Protein AF-A0A6G7C090-F1 (afdb_monomer)

pLDDT: mean 73.18, std 14.28, range [36.66, 93.06]

Sequence (120 aa):
MEKETNQQNIVQREQQILANSGTGIGTALWKATKSFIKVSSMAIVAFSLSFHVVPDHGYRIFPKERLSFAYTVITSSDVNYLIDRYNEAAGMDRILIRQEYIYQRLSEVGIIVSKEEDGE

Radius of gyration: 38.32 Å; Cα contacts (8 Å, |Δi|>4): 15; chains: 1; bounding box: 70×31×103 Å

Mean predicted aligned error: 19.42 Å

Foldseek 3Di:
DVVVVVVVVVVVVVVVCVVCVPPVVVVVVVVVVVVVVVVVVVVVVVVVVVVVPPPPDPPCPDPPVAPPCVPPDDDPVNVVVLVVQLVPDDDVVVVVSCPDNVNVVCVVVVVDDDPDPPDD

Solvent-accessible surface area (backbone atoms only — not comparable to full-atom values): 7328 Å² total; per-residue (Å²): 112,72,69,57,56,52,52,52,53,52,54,53,50,51,51,52,51,54,61,52,65,72,50,50,61,60,53,50,50,51,51,49,52,53,50,51,52,52,53,52,52,51,49,52,52,53,54,55,52,64,68,66,68,59,77,84,77,81,76,67,73,73,74,58,94,52,86,72,56,89,81,53,87,82,49,72,66,58,53,49,51,52,51,51,53,48,70,72,39,60,74,66,52,37,56,54,50,58,66,34,68,68,49,44,52,36,39,76,74,62,76,47,76,81,82,71,77,79,79,132

Secondary structure (DSSP, 8-state):
-HHHHHHHHHHHHHHHHHHHHHHHHHHHHHHHHHHHHHHHHHHHHHHHHHHH---TTS------SS--GGG----HHHHHHHHHHHHH--THHHHHHHHSHHHHHHHHTTSS--------

Structure (mmCIF, N/CA/C/O backbone):
data_AF-A0A6G7C090-F1
#
_entry.id   AF-A0A6G7C090-F1
#
loop_
_atom_site.group_PDB
_atom_site.id
_atom_site.type_symbol
_atom_site.label_atom_id
_atom_site.label_alt_id
_atom_site.label_comp_id
_atom_site.label_asym_id
_atom_site.label_entity_id
_atom_site.label_seq_id
_atom_site.pdbx_PDB_ins_code
_atom_site.Cartn_x
_atom_site.Cartn_y
_atom_site.Cartn_z
_atom_site.occupancy
_atom_site.B_iso_or_equiv
_atom_site.auth_seq_id
_atom_site.auth_comp_id
_atom_site.auth_asym_id
_atom_site.auth_atom_id
_atom_site.pdbx_PDB_model_num
ATOM 1 N N . MET A 1 1 ? 46.718 12.351 -75.210 1.00 60.59 1 MET A N 1
ATOM 2 C CA . MET A 1 1 ? 45.270 12.628 -75.297 1.00 60.59 1 MET A CA 1
ATOM 3 C C . MET A 1 1 ? 44.386 11.529 -74.714 1.00 60.59 1 MET A C 1
ATOM 5 O O . MET A 1 1 ? 43.807 11.793 -73.673 1.00 60.59 1 MET A O 1
ATOM 9 N N . GLU A 1 2 ? 44.279 10.317 -75.278 1.00 60.25 2 GLU A N 1
ATOM 10 C CA . GLU A 1 2 ? 43.336 9.288 -74.757 1.00 60.25 2 GLU A CA 1
ATOM 11 C C . GLU A 1 2 ? 43.747 8.686 -73.393 1.00 60.25 2 GLU A C 1
ATOM 13 O O . GLU A 1 2 ? 42.918 8.421 -72.525 1.00 60.25 2 GLU A O 1
ATOM 18 N N . LYS A 1 3 ? 45.057 8.538 -73.150 1.00 59.81 3 LYS A N 1
ATOM 19 C CA . LYS A 1 3 ? 45.576 8.040 -71.861 1.00 59.81 3 LYS A CA 1
ATOM 20 C C . LYS A 1 3 ? 45.356 9.025 -70.706 1.00 59.81 3 LYS A C 1
ATOM 22 O O . LYS A 1 3 ? 45.077 8.603 -69.590 1.00 59.81 3 LYS A O 1
ATOM 27 N N . GLU A 1 4 ? 45.426 10.324 -70.982 1.00 63.38 4 GLU A N 1
ATOM 28 C CA . GLU A 1 4 ? 45.264 11.384 -69.976 1.00 63.38 4 GLU A CA 1
ATOM 29 C C . GLU A 1 4 ? 43.797 11.558 -69.572 1.00 63.38 4 GLU A C 1
ATOM 31 O O . GLU A 1 4 ? 43.499 11.739 -68.394 1.00 63.38 4 GLU A O 1
ATOM 36 N N . THR A 1 5 ? 42.867 11.411 -70.520 1.00 68.19 5 THR A N 1
ATOM 37 C CA . THR A 1 5 ? 41.419 11.438 -70.245 1.00 68.19 5 THR A CA 1
ATOM 38 C C . THR A 1 5 ? 40.973 10.232 -69.423 1.00 68.19 5 THR A C 1
ATOM 40 O O . THR A 1 5 ? 40.124 10.358 -68.542 1.00 68.19 5 THR A O 1
ATOM 43 N N . ASN A 1 6 ? 41.562 9.057 -69.657 1.00 71.00 6 ASN A N 1
ATOM 44 C CA . ASN A 1 6 ? 41.250 7.867 -68.867 1.00 71.00 6 ASN A CA 1
ATOM 45 C C . ASN A 1 6 ? 41.802 7.981 -67.434 1.00 71.00 6 ASN A C 1
ATOM 47 O O . ASN A 1 6 ? 41.109 7.688 -66.462 1.00 71.00 6 ASN A O 1
ATOM 51 N N . GLN A 1 7 ? 43.014 8.519 -67.287 1.00 72.50 7 GLN A N 1
ATOM 52 C CA . GLN A 1 7 ? 43.623 8.751 -65.979 1.00 72.50 7 GLN A CA 1
ATOM 53 C C . GLN A 1 7 ? 42.857 9.804 -65.159 1.00 72.50 7 GLN A C 1
ATOM 55 O O . GLN A 1 7 ? 42.637 9.611 -63.965 1.00 72.50 7 GLN A O 1
ATOM 60 N N . GLN A 1 8 ? 42.362 10.869 -65.795 1.00 74.06 8 GLN A N 1
ATOM 61 C CA . GLN A 1 8 ? 41.503 11.865 -65.142 1.00 74.06 8 GLN A CA 1
ATOM 62 C C . GLN A 1 8 ? 40.168 11.273 -64.667 1.00 74.06 8 GLN A C 1
ATOM 64 O O . GLN A 1 8 ? 39.733 11.567 -63.555 1.00 74.06 8 GLN A O 1
ATOM 69 N N . ASN A 1 9 ? 39.547 10.395 -65.460 1.00 76.50 9 ASN A N 1
ATOM 70 C CA . ASN A 1 9 ? 38.306 9.718 -65.072 1.00 76.50 9 ASN A CA 1
ATOM 71 C C . ASN A 1 9 ? 38.493 8.782 -63.868 1.00 76.50 9 ASN A C 1
ATOM 73 O O . ASN A 1 9 ? 37.607 8.688 -63.017 1.00 76.50 9 ASN A O 1
ATOM 77 N N . ILE A 1 10 ? 39.638 8.102 -63.772 1.00 78.50 10 ILE A N 1
ATOM 78 C CA . ILE A 1 10 ? 39.952 7.221 -62.638 1.00 78.50 10 ILE A CA 1
ATOM 79 C C . ILE A 1 10 ? 40.129 8.047 -61.360 1.00 78.50 10 ILE A C 1
ATOM 81 O O . ILE A 1 10 ? 39.490 7.754 -60.351 1.00 78.50 10 ILE A O 1
ATOM 85 N N . VAL A 1 11 ? 40.892 9.142 -61.426 1.00 80.06 11 VAL A N 1
ATOM 86 C CA . VAL A 1 11 ? 41.113 10.038 -60.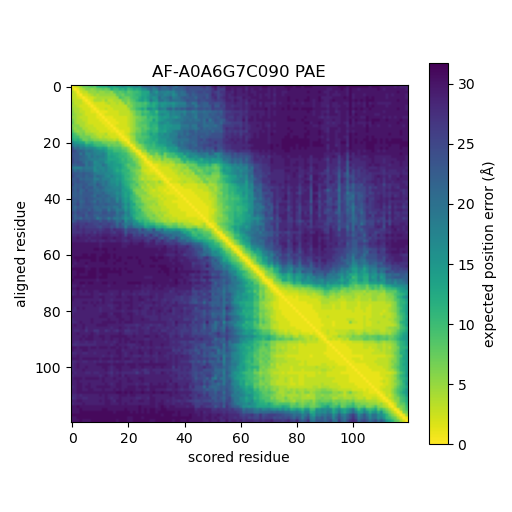278 1.00 80.06 11 VAL A CA 1
ATOM 87 C C . VAL A 1 11 ? 39.803 10.680 -59.804 1.00 80.06 11 VAL A C 1
ATOM 89 O O . VAL A 1 11 ? 39.552 10.760 -58.603 1.00 80.06 11 VAL A O 1
ATOM 92 N N . GLN A 1 12 ? 38.922 11.083 -60.724 1.00 77.44 12 GLN A N 1
ATOM 93 C CA . GLN A 1 12 ? 37.606 11.625 -60.367 1.0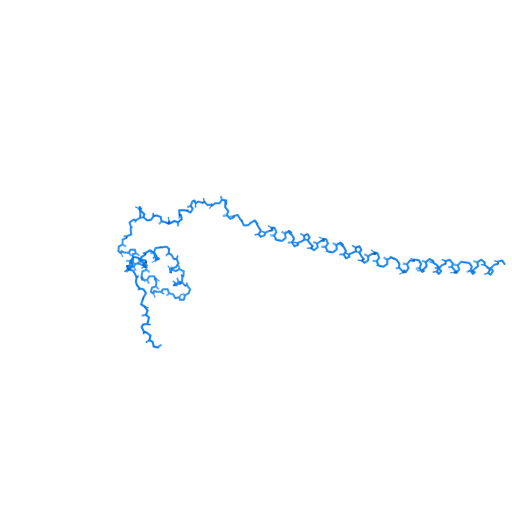0 77.44 12 GLN A CA 1
ATOM 94 C C . GLN A 1 12 ? 36.709 10.590 -59.674 1.00 77.44 12 GLN A C 1
ATOM 96 O O . GLN A 1 12 ? 36.012 10.925 -58.714 1.00 77.44 12 GLN A O 1
ATOM 101 N N . ARG A 1 13 ? 36.743 9.325 -60.115 1.00 74.94 13 ARG A N 1
ATOM 102 C CA . ARG A 1 13 ? 35.999 8.236 -59.465 1.00 74.94 13 ARG A CA 1
ATOM 103 C C . ARG A 1 13 ? 36.526 7.940 -58.066 1.00 74.94 13 ARG A C 1
ATOM 105 O O . ARG A 1 13 ? 35.727 7.788 -57.148 1.00 74.94 13 ARG A O 1
ATOM 112 N N . GLU A 1 14 ? 37.841 7.909 -57.878 1.00 72.56 14 GLU A N 1
ATOM 113 C CA . GLU A 1 14 ? 38.445 7.712 -56.555 1.00 72.56 14 GLU A CA 1
ATOM 114 C C . GLU A 1 14 ? 38.100 8.856 -55.598 1.00 72.56 14 GLU A C 1
ATOM 116 O O . GLU A 1 14 ? 37.717 8.608 -54.456 1.00 72.56 14 GLU A O 1
ATOM 121 N N . GLN A 1 15 ? 38.122 10.104 -56.073 1.00 70.06 15 GLN A N 1
ATOM 122 C CA . GLN A 1 15 ? 37.704 11.259 -55.277 1.00 70.06 15 GLN A CA 1
ATOM 123 C C . GLN A 1 15 ? 36.217 11.209 -54.902 1.00 70.06 15 GLN A C 1
ATOM 125 O O . GLN A 1 15 ? 35.870 11.532 -53.768 1.00 70.06 15 GLN A O 1
ATOM 130 N N . GLN A 1 16 ? 35.337 10.753 -55.799 1.00 66.38 16 GLN A N 1
ATOM 131 C CA . GLN A 1 16 ? 33.919 10.548 -55.479 1.00 66.38 16 GLN A CA 1
ATOM 132 C C . GLN A 1 16 ? 33.704 9.419 -54.462 1.00 66.38 16 GLN A C 1
ATOM 134 O O . GLN A 1 16 ? 32.880 9.556 -53.556 1.00 66.38 16 GLN A O 1
ATOM 139 N N . ILE A 1 17 ? 34.453 8.319 -54.568 1.00 65.56 17 ILE A N 1
ATOM 140 C CA . ILE A 1 17 ? 34.384 7.205 -53.612 1.00 65.56 17 ILE A CA 1
ATOM 141 C C . ILE A 1 17 ? 34.903 7.647 -52.237 1.00 65.56 17 ILE A C 1
ATOM 143 O O . ILE A 1 17 ? 34.276 7.349 -51.220 1.00 65.56 17 ILE A O 1
ATOM 147 N N . LEU A 1 18 ? 35.993 8.414 -52.181 1.00 62.28 18 LEU A N 1
ATOM 148 C CA . LEU A 1 18 ? 36.546 8.970 -50.942 1.00 62.28 18 LEU A CA 1
ATOM 149 C C . LEU A 1 18 ? 35.616 10.017 -50.307 1.00 62.28 18 LEU A C 1
ATOM 151 O O . LEU A 1 18 ? 35.404 9.998 -49.095 1.00 62.28 18 LEU A O 1
ATOM 155 N N . ALA A 1 19 ? 34.989 10.878 -51.114 1.00 62.12 19 ALA A N 1
ATOM 156 C CA . ALA A 1 19 ? 34.021 11.865 -50.635 1.00 62.12 19 ALA A CA 1
ATOM 157 C C . ALA A 1 19 ? 32.764 11.209 -50.033 1.00 62.12 19 ALA A C 1
ATOM 159 O O . ALA A 1 19 ? 32.260 11.664 -49.002 1.00 62.12 19 ALA A O 1
ATOM 160 N N . ASN A 1 20 ? 32.294 10.110 -50.633 1.00 59.47 20 ASN A N 1
ATOM 161 C CA . ASN A 1 20 ? 31.076 9.415 -50.209 1.00 59.47 20 ASN A CA 1
ATOM 162 C C . ASN A 1 20 ? 31.301 8.382 -49.089 1.00 59.47 20 ASN A C 1
ATOM 164 O O . ASN A 1 20 ? 30.377 8.108 -48.322 1.00 59.47 20 ASN A O 1
ATOM 168 N N . SER A 1 21 ? 32.509 7.824 -48.954 1.00 59.28 21 SER A N 1
ATOM 169 C CA . SER A 1 21 ? 32.820 6.793 -47.948 1.00 59.28 21 SER A CA 1
ATOM 170 C C . SER A 1 21 ? 33.057 7.349 -46.538 1.00 59.28 21 SER A C 1
ATOM 172 O O . SER A 1 21 ? 32.720 6.679 -45.563 1.00 59.28 21 SER A O 1
ATOM 174 N N . GLY A 1 22 ? 33.568 8.579 -46.402 1.00 56.84 22 GLY A N 1
ATOM 175 C CA . GLY A 1 22 ? 33.916 9.160 -45.096 1.00 56.84 22 GLY A CA 1
ATOM 176 C C . GLY A 1 22 ? 32.787 9.901 -44.365 1.00 56.84 22 GLY A C 1
ATOM 177 O O . GLY A 1 22 ? 32.813 10.016 -43.142 1.00 56.84 22 GLY A O 1
ATOM 178 N N . THR A 1 23 ? 31.782 10.412 -45.083 1.00 57.09 23 THR A N 1
ATOM 179 C CA . THR A 1 23 ? 30.811 11.383 -44.528 1.00 57.09 23 THR A CA 1
ATOM 180 C C . THR A 1 23 ? 29.364 10.879 -44.484 1.00 57.09 23 THR A C 1
ATOM 182 O O . THR A 1 23 ? 28.589 11.300 -43.619 1.00 57.09 23 THR A O 1
ATOM 185 N N . GLY A 1 24 ? 28.982 9.941 -45.357 1.00 56.47 24 GLY A N 1
ATOM 186 C CA . GLY A 1 24 ? 27.605 9.438 -45.444 1.00 56.47 24 GLY A CA 1
ATOM 187 C C . GLY A 1 24 ? 27.213 8.513 -44.291 1.00 56.47 24 GLY A C 1
ATOM 188 O O . GLY A 1 24 ? 26.144 8.669 -43.702 1.00 56.47 24 GLY A O 1
ATOM 189 N N . ILE A 1 25 ? 28.103 7.587 -43.915 1.00 57.97 25 ILE A N 1
ATOM 190 C CA . ILE A 1 25 ? 27.814 6.573 -42.889 1.00 57.97 25 ILE A CA 1
ATOM 191 C C . ILE A 1 25 ? 27.706 7.226 -41.507 1.00 57.97 25 ILE A C 1
ATOM 193 O O . ILE A 1 25 ? 26.725 7.002 -40.807 1.00 57.97 25 ILE A O 1
ATOM 197 N N . GLY A 1 26 ? 28.648 8.102 -41.138 1.00 60.72 26 GLY A N 1
ATOM 198 C CA . GLY A 1 26 ? 28.647 8.772 -39.832 1.00 60.72 26 GLY A CA 1
ATOM 199 C C . GLY A 1 26 ? 27.464 9.725 -39.634 1.00 60.72 26 GLY A C 1
ATOM 200 O O . GLY A 1 26 ? 26.860 9.752 -38.563 1.00 60.72 26 GLY A O 1
ATOM 201 N N . THR A 1 27 ? 27.073 10.471 -40.673 1.00 65.12 27 THR A N 1
ATOM 202 C CA . THR A 1 27 ? 25.938 11.404 -40.580 1.00 65.12 27 THR A CA 1
ATOM 203 C C . THR A 1 27 ? 24.588 10.686 -40.580 1.00 65.12 27 THR A C 1
ATOM 205 O O . THR A 1 27 ? 23.676 11.124 -39.876 1.00 65.12 27 THR A O 1
ATOM 208 N N . ALA A 1 28 ? 24.456 9.572 -41.307 1.00 67.94 28 ALA A N 1
ATOM 209 C CA . ALA A 1 28 ? 23.266 8.726 -41.272 1.00 67.94 28 ALA A CA 1
ATOM 210 C C . ALA A 1 28 ? 23.117 8.010 -39.922 1.00 67.94 28 ALA A C 1
ATOM 212 O O . ALA A 1 28 ? 22.037 8.061 -39.332 1.00 67.94 28 ALA A O 1
ATOM 213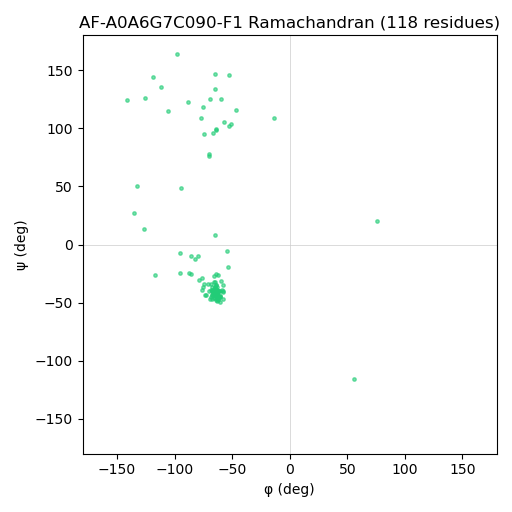 N N . LEU A 1 29 ? 24.202 7.435 -39.387 1.00 70.94 29 LEU A N 1
ATOM 214 C CA . LEU A 1 29 ? 24.201 6.815 -38.059 1.00 70.94 29 LEU A CA 1
ATOM 215 C C . LEU A 1 29 ? 23.851 7.839 -36.979 1.00 70.94 29 LEU A C 1
ATOM 217 O O . LEU A 1 29 ? 22.985 7.592 -36.150 1.00 70.94 29 LEU A O 1
ATOM 221 N N . TRP A 1 30 ? 24.450 9.031 -37.028 1.00 70.31 30 TRP A N 1
ATOM 222 C CA . TRP A 1 30 ? 24.168 10.100 -36.071 1.00 70.31 30 TRP A CA 1
ATOM 223 C C . TRP A 1 30 ? 22.711 10.576 -36.118 1.00 70.31 30 TRP A C 1
ATOM 225 O O . TRP A 1 30 ? 22.094 10.812 -35.075 1.00 70.31 30 TRP A O 1
ATOM 235 N N . LYS A 1 31 ? 22.126 10.685 -37.318 1.00 76.25 31 LYS A N 1
ATOM 236 C CA . LYS A 1 31 ? 20.699 10.996 -37.492 1.00 76.25 31 LYS A CA 1
ATOM 237 C C . LYS A 1 31 ? 19.807 9.876 -36.950 1.00 76.25 31 LYS A C 1
ATOM 239 O O . LYS A 1 31 ? 18.833 10.176 -36.261 1.00 76.25 31 LYS A O 1
ATOM 244 N N . ALA A 1 32 ? 20.151 8.615 -37.210 1.00 73.62 32 ALA A N 1
ATOM 245 C CA . ALA A 1 32 ? 19.417 7.459 -36.703 1.00 73.62 32 ALA A CA 1
ATOM 246 C C . ALA A 1 32 ? 19.460 7.391 -35.169 1.00 73.62 32 ALA A C 1
ATOM 248 O O . ALA A 1 32 ? 18.410 7.283 -34.539 1.00 73.62 32 ALA A O 1
ATOM 249 N N . THR A 1 33 ? 20.634 7.573 -34.558 1.00 75.31 33 THR A N 1
ATOM 250 C CA . THR A 1 33 ? 20.806 7.593 -33.098 1.00 75.31 33 THR A CA 1
ATOM 251 C C . THR A 1 33 ? 20.024 8.736 -32.454 1.00 75.31 33 THR A C 1
ATOM 253 O O . THR A 1 33 ? 19.313 8.519 -31.475 1.00 75.31 33 THR A O 1
ATOM 256 N N . LYS A 1 34 ? 20.067 9.948 -33.026 1.00 79.38 34 LYS A N 1
ATOM 257 C CA . LYS A 1 34 ? 19.247 11.075 -32.548 1.00 79.38 34 LYS A CA 1
ATOM 258 C C . LYS A 1 34 ? 17.749 10.788 -32.636 1.00 79.38 34 LYS A C 1
ATOM 260 O O . LYS A 1 34 ? 17.007 11.148 -31.723 1.00 79.38 34 LYS A O 1
ATOM 265 N N . SER A 1 35 ? 17.305 10.143 -33.714 1.00 80.88 35 SER A N 1
ATOM 266 C CA . SER A 1 35 ? 15.902 9.765 -33.890 1.00 80.88 35 SER A CA 1
ATOM 267 C C . SER A 1 35 ? 15.483 8.693 -32.878 1.00 80.88 35 SER A C 1
ATOM 269 O O . SER A 1 35 ? 14.459 8.840 -32.217 1.00 80.88 35 SER A O 1
ATOM 271 N N . PHE A 1 36 ? 16.324 7.680 -32.657 1.00 86.38 36 PHE A N 1
ATOM 272 C CA . PHE A 1 36 ? 16.093 6.630 -31.667 1.00 86.38 36 PHE A CA 1
ATOM 273 C C . PHE A 1 36 ? 16.007 7.180 -30.238 1.00 86.38 36 PHE A C 1
ATOM 275 O O . PHE A 1 36 ? 15.080 6.838 -29.505 1.00 86.38 36 PHE A O 1
ATOM 282 N N . ILE A 1 37 ? 16.918 8.082 -29.856 1.00 89.00 37 ILE A N 1
ATOM 283 C CA . ILE A 1 37 ? 16.886 8.757 -28.550 1.00 89.00 37 ILE A CA 1
ATOM 284 C C . ILE A 1 37 ?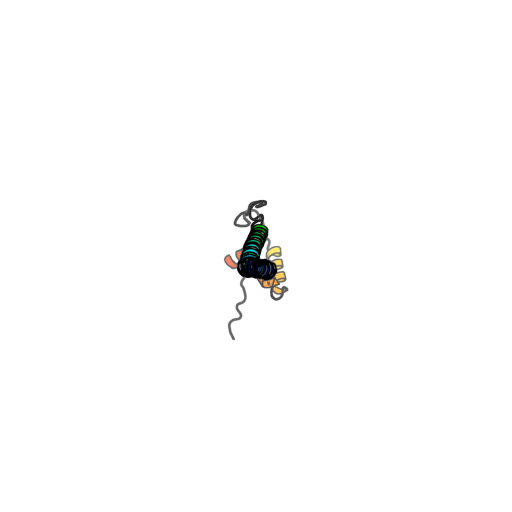 15.592 9.562 -28.395 1.00 89.00 37 ILE A C 1
ATOM 286 O O . ILE A 1 37 ? 14.944 9.484 -27.354 1.00 89.00 37 ILE A O 1
ATOM 290 N N . LYS A 1 38 ? 15.177 10.299 -29.434 1.00 91.31 38 LYS A N 1
ATOM 291 C CA . LYS A 1 38 ? 13.941 11.090 -29.404 1.00 91.31 38 LYS A CA 1
ATOM 292 C C . LYS A 1 38 ? 12.703 10.208 -29.227 1.00 91.31 38 LYS A C 1
ATOM 294 O O . LYS A 1 38 ? 11.858 10.513 -28.391 1.00 91.31 38 LYS A O 1
ATOM 299 N N . VAL A 1 39 ? 12.601 9.122 -29.992 1.00 91.94 39 VAL A N 1
ATOM 300 C CA . VAL A 1 39 ? 11.477 8.176 -29.903 1.00 91.94 39 VAL A CA 1
ATOM 301 C C . VAL A 1 39 ? 11.458 7.488 -28.539 1.00 91.94 39 VAL A C 1
ATOM 303 O O . VAL A 1 39 ? 10.410 7.436 -27.902 1.00 91.94 39 VAL A O 1
ATOM 306 N N . SER A 1 40 ? 12.617 7.041 -28.052 1.00 89.81 40 SER A N 1
ATOM 307 C CA . SER A 1 40 ? 12.738 6.379 -26.748 1.00 8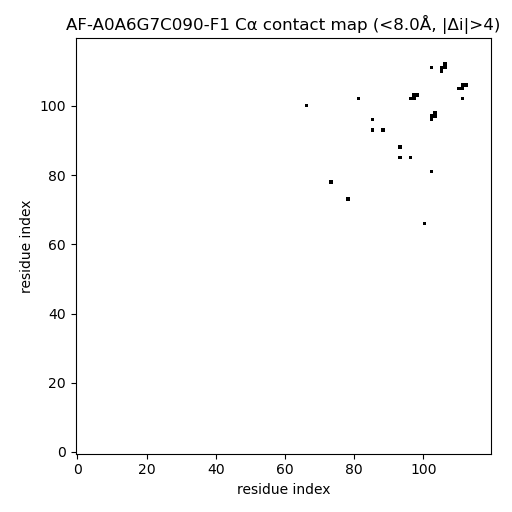9.81 40 SER A CA 1
ATOM 308 C C . SER A 1 40 ? 12.373 7.319 -25.598 1.00 89.81 40 SER A C 1
ATOM 310 O O . SER A 1 40 ? 11.614 6.945 -24.710 1.00 89.81 40 SER A O 1
ATOM 312 N N . SER A 1 41 ? 12.844 8.569 -25.639 1.00 91.25 41 SER A N 1
ATOM 313 C CA . SER A 1 41 ? 12.478 9.598 -24.661 1.00 91.25 41 SER A CA 1
ATOM 314 C C . SER A 1 41 ? 10.971 9.869 -24.664 1.00 91.25 41 SER A C 1
ATOM 316 O O . SER A 1 41 ? 10.355 9.909 -23.601 1.00 91.25 41 SER A O 1
ATOM 318 N N . MET A 1 42 ? 10.354 9.976 -25.844 1.00 91.75 42 MET A N 1
ATOM 319 C CA . MET A 1 42 ? 8.912 10.195 -25.961 1.00 91.75 42 MET A CA 1
ATOM 320 C C . MET A 1 42 ? 8.098 9.006 -25.431 1.00 91.75 42 MET A C 1
ATOM 322 O O . MET A 1 42 ? 7.087 9.212 -24.762 1.00 91.75 42 MET A O 1
ATOM 326 N N . ALA A 1 43 ? 8.560 7.774 -25.665 1.00 89.81 43 ALA A N 1
ATOM 327 C CA . ALA A 1 43 ? 7.934 6.566 -25.135 1.00 89.81 43 ALA A CA 1
ATOM 328 C C . ALA A 1 43 ? 7.990 6.509 -23.597 1.00 89.81 43 ALA A C 1
ATOM 330 O O . ALA A 1 43 ? 6.979 6.215 -22.964 1.00 89.81 43 ALA A O 1
ATOM 331 N N . ILE A 1 44 ? 9.131 6.859 -22.990 1.00 88.50 44 ILE A N 1
ATOM 332 C CA . ILE A 1 44 ? 9.286 6.916 -21.526 1.00 88.50 44 ILE A CA 1
ATOM 333 C C . ILE A 1 44 ? 8.363 7.976 -20.917 1.00 88.50 44 ILE A C 1
ATOM 335 O O . ILE A 1 44 ? 7.723 7.717 -19.898 1.00 88.50 44 ILE A O 1
ATOM 339 N N . VAL A 1 45 ? 8.260 9.155 -21.539 1.00 87.50 45 VAL A N 1
ATOM 340 C CA . VAL A 1 45 ? 7.375 10.234 -21.073 1.00 87.50 45 VAL A CA 1
ATOM 341 C C . VAL A 1 45 ? 5.907 9.817 -21.176 1.00 87.50 45 VAL A C 1
ATOM 343 O O . VAL A 1 45 ? 5.174 9.969 -20.203 1.00 87.50 45 VAL A O 1
ATOM 346 N N . ALA A 1 46 ? 5.482 9.228 -22.297 1.00 84.81 46 ALA A N 1
ATOM 347 C CA . ALA A 1 46 ? 4.112 8.743 -22.480 1.00 84.81 46 ALA A CA 1
ATOM 348 C C . ALA A 1 46 ? 3.748 7.616 -21.496 1.00 84.81 46 ALA A C 1
ATOM 350 O O . ALA A 1 46 ? 2.662 7.625 -20.914 1.00 84.81 46 ALA A O 1
ATOM 351 N N . PHE A 1 47 ? 4.670 6.679 -21.260 1.00 83.94 47 PHE A N 1
ATOM 352 C CA . PHE A 1 47 ? 4.499 5.622 -20.266 1.00 83.94 47 PHE A CA 1
ATOM 353 C C . PHE A 1 47 ? 4.397 6.212 -18.857 1.00 83.94 47 PHE A C 1
ATOM 355 O O . PHE A 1 47 ? 3.436 5.937 -18.152 1.00 83.94 47 PHE A O 1
ATOM 362 N N . SER A 1 48 ? 5.311 7.108 -18.477 1.00 80.12 48 SER A N 1
ATOM 363 C CA . SER A 1 48 ? 5.300 7.762 -17.159 1.00 80.12 48 SER A CA 1
ATOM 364 C C . SER A 1 48 ? 4.028 8.585 -16.931 1.00 80.12 48 SER A C 1
ATOM 366 O O . SER A 1 48 ? 3.449 8.530 -15.848 1.00 80.12 48 SER A O 1
ATOM 368 N N . LEU A 1 49 ? 3.548 9.299 -17.955 1.00 77.06 49 LEU A N 1
ATOM 369 C CA . LEU A 1 49 ? 2.273 10.022 -17.924 1.00 77.06 49 LEU A CA 1
ATOM 370 C C . LEU A 1 49 ? 1.077 9.078 -17.762 1.00 77.06 49 LEU A C 1
ATOM 372 O O . LEU A 1 49 ? 0.140 9.427 -17.052 1.00 77.06 49 LEU A O 1
ATOM 376 N N . SER A 1 50 ? 1.127 7.873 -18.339 1.00 73.94 50 SER A N 1
ATOM 377 C CA . SER A 1 50 ? 0.056 6.872 -18.206 1.00 73.94 50 SER A CA 1
ATOM 378 C C . SER A 1 50 ? -0.152 6.412 -16.755 1.00 73.94 50 SER A C 1
ATOM 380 O O . SER A 1 50 ? -1.268 6.054 -16.395 1.00 73.94 50 SER A O 1
ATOM 382 N N . PHE A 1 51 ? 0.879 6.489 -15.902 1.00 67.31 51 PHE A N 1
ATOM 383 C CA . PHE A 1 51 ? 0.772 6.206 -14.460 1.00 67.31 51 PHE A CA 1
ATOM 384 C C . PHE A 1 51 ? 0.556 7.4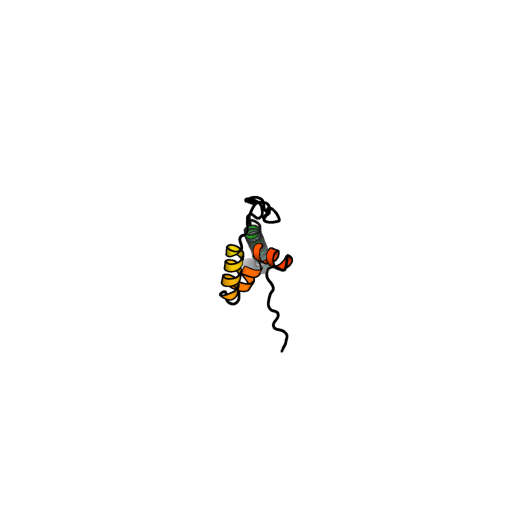54 -13.590 1.00 67.31 51 PHE A C 1
ATOM 386 O O . PHE A 1 51 ? 0.289 7.313 -12.402 1.00 67.31 51 PHE A O 1
ATOM 393 N N . HIS A 1 52 ? 0.631 8.670 -14.148 1.00 62.88 52 HIS A N 1
ATOM 394 C CA . HIS A 1 52 ? 0.277 9.906 -13.428 1.00 62.88 52 HIS A CA 1
ATOM 395 C C . HIS A 1 52 ? -1.221 10.228 -13.496 1.00 62.88 52 HIS A C 1
ATOM 397 O O . HIS A 1 52 ? -1.691 11.097 -12.766 1.00 62.88 52 HIS A O 1
ATOM 403 N N . VAL A 1 53 ? -1.989 9.518 -14.328 1.00 58.94 53 VAL A N 1
ATOM 404 C CA . VAL A 1 53 ? -3.458 9.584 -14.335 1.00 58.94 53 VAL A CA 1
ATOM 405 C C . VAL A 1 53 ? -4.035 8.466 -13.467 1.00 58.94 53 VAL A C 1
ATOM 407 O O . VAL A 1 53 ? -4.934 7.736 -13.872 1.00 58.94 53 VAL A O 1
ATOM 410 N N . VAL A 1 54 ? -3.524 8.314 -12.245 1.00 56.03 54 VAL A N 1
ATOM 411 C CA . VAL A 1 54 ? -4.371 7.754 -11.192 1.00 56.03 54 VAL A CA 1
ATOM 412 C C . VAL A 1 54 ? -5.312 8.896 -10.812 1.00 56.03 54 VAL A C 1
ATOM 414 O O . VAL A 1 54 ? -4.822 9.959 -10.424 1.00 56.03 54 VAL A O 1
ATOM 417 N N . PRO A 1 55 ? -6.640 8.762 -10.971 1.00 55.38 55 PRO A N 1
ATOM 418 C CA . PRO A 1 55 ? -7.582 9.771 -10.515 1.00 55.38 55 PRO A CA 1
ATOM 419 C C . PRO A 1 55 ? -7.586 9.752 -8.987 1.00 55.38 55 PRO A C 1
ATOM 421 O O . PRO A 1 55 ? -8.492 9.211 -8.364 1.00 55.38 55 PRO A O 1
ATOM 424 N N . ASP A 1 56 ? -6.555 10.322 -8.373 1.00 55.22 56 ASP A N 1
ATOM 425 C CA . ASP A 1 56 ? -6.390 10.284 -6.926 1.00 55.22 56 ASP A CA 1
ATOM 426 C C . ASP A 1 56 ? -7.520 11.089 -6.251 1.00 55.22 56 ASP A C 1
ATOM 428 O O . ASP A 1 56 ? -7.942 10.793 -5.135 1.00 55.22 56 ASP A O 1
ATOM 432 N N . HIS A 1 57 ? -8.102 12.097 -6.916 1.00 51.62 57 HIS A N 1
ATOM 433 C CA . HIS A 1 57 ? -8.980 13.068 -6.241 1.00 51.62 57 HIS A CA 1
ATOM 434 C C . HIS A 1 57 ? -10.295 13.408 -6.977 1.00 51.62 57 HIS A C 1
ATOM 436 O O . HIS A 1 57 ? -10.842 14.487 -6.774 1.00 51.62 57 HIS A O 1
ATOM 442 N N . GLY A 1 58 ? -10.838 12.510 -7.810 1.00 48.34 58 GLY A N 1
ATOM 443 C CA . GLY A 1 58 ? -12.113 12.743 -8.526 1.00 48.34 58 GLY A CA 1
ATOM 444 C C . GLY A 1 58 ? -13.370 12.179 -7.850 1.00 48.34 58 GLY A C 1
ATOM 445 O O . GLY A 1 58 ? -14.465 12.691 -8.053 1.00 48.34 58 GLY A O 1
ATOM 446 N N . TYR A 1 59 ? -13.212 11.156 -7.008 1.00 46.38 59 TYR A N 1
ATOM 447 C CA . TYR A 1 59 ? -14.299 10.551 -6.233 1.00 46.38 59 TYR A CA 1
ATOM 448 C C . TYR A 1 59 ? -13.878 10.384 -4.775 1.00 46.38 59 TYR A C 1
ATOM 450 O O . TYR A 1 59 ? -14.039 9.327 -4.171 1.00 46.38 59 TYR A O 1
ATOM 458 N N . ARG A 1 60 ? -13.362 11.459 -4.169 1.00 48.50 60 ARG A N 1
ATOM 459 C CA . ARG A 1 60 ? -13.461 11.602 -2.716 1.00 48.50 60 ARG A CA 1
ATOM 460 C C . ARG A 1 60 ? -14.927 11.876 -2.392 1.00 48.50 60 ARG A C 1
ATOM 462 O O . ARG A 1 60 ? -15.325 13.006 -2.132 1.00 48.50 60 ARG A O 1
ATOM 469 N N . ILE A 1 61 ? -15.737 10.818 -2.406 1.00 55.62 61 ILE A N 1
ATOM 470 C CA . ILE A 1 61 ? -16.848 10.710 -1.464 1.00 55.62 61 ILE A CA 1
ATOM 471 C C . ILE A 1 61 ? -16.178 10.961 -0.116 1.00 55.62 61 ILE A C 1
ATOM 473 O O . ILE A 1 61 ? -15.367 10.142 0.299 1.00 55.62 61 ILE A O 1
ATOM 477 N N . PHE A 1 62 ? -16.367 12.167 0.427 1.00 49.03 62 PHE A N 1
ATOM 478 C CA . PHE A 1 62 ? -15.738 12.697 1.638 1.00 49.03 62 PHE A CA 1
ATOM 479 C C . PHE A 1 62 ? -15.037 11.620 2.481 1.00 49.03 62 PHE A C 1
ATOM 481 O O . PHE A 1 62 ? -15.740 10.842 3.138 1.00 49.03 62 PHE A O 1
ATOM 488 N N . PRO A 1 63 ? -13.692 11.571 2.543 1.00 46.94 63 PRO A N 1
ATOM 489 C CA . PRO A 1 63 ? -13.068 10.879 3.644 1.00 46.94 63 PRO A CA 1
ATOM 490 C C . PRO A 1 63 ? -13.429 11.729 4.857 1.00 46.94 63 PRO A C 1
ATOM 492 O O . PRO A 1 63 ? -12.805 12.751 5.133 1.00 46.94 63 PRO A O 1
ATOM 495 N N . LYS A 1 64 ? -14.489 11.355 5.579 1.00 50.38 64 LYS A N 1
ATOM 496 C CA . LYS A 1 64 ? -14.524 11.708 6.989 1.00 50.38 64 LYS A CA 1
ATOM 497 C C . LYS A 1 64 ? -13.240 11.077 7.506 1.00 50.38 64 LYS A C 1
ATOM 499 O O . LYS A 1 64 ? -13.164 9.857 7.573 1.00 50.38 64 LYS A O 1
ATOM 504 N N . GLU A 1 65 ? -12.218 11.891 7.776 1.00 51.59 65 GLU A N 1
ATOM 505 C CA . GLU A 1 65 ? -10.865 11.464 8.186 1.00 51.59 65 GLU A CA 1
ATOM 506 C C . GLU A 1 65 ? -10.876 10.543 9.417 1.00 51.59 65 GLU A C 1
ATOM 508 O O . GLU A 1 65 ? -9.860 10.012 9.848 1.00 51.59 65 GLU A O 1
ATOM 513 N N . ARG A 1 66 ? -12.060 10.357 9.995 1.00 50.78 66 ARG A N 1
ATOM 514 C CA . ARG A 1 66 ? -12.432 9.404 11.014 1.00 50.78 66 ARG A CA 1
ATOM 515 C C . ARG A 1 66 ? -13.836 8.964 10.607 1.00 50.78 66 ARG A C 1
ATOM 517 O O . ARG A 1 66 ? -14.708 9.828 10.468 1.00 50.78 66 ARG A O 1
ATOM 524 N N . LEU A 1 67 ? -14.087 7.666 10.423 1.00 51.69 67 LEU A N 1
ATOM 525 C CA . LEU A 1 67 ? -15.453 7.146 10.505 1.00 51.69 67 LEU A CA 1
ATOM 526 C C . LEU A 1 67 ? -15.989 7.635 11.853 1.00 51.69 67 LEU A C 1
ATOM 528 O O . LEU A 1 67 ? -15.563 7.202 12.925 1.00 51.69 67 LEU A O 1
ATOM 532 N N . SER A 1 68 ? -16.814 8.674 11.808 1.00 51.50 68 SER A N 1
ATOM 533 C CA . SER A 1 68 ? -17.423 9.213 13.005 1.00 51.50 68 SER A CA 1
ATOM 534 C C . SER A 1 68 ? -18.501 8.216 13.387 1.00 51.50 68 SER A C 1
ATOM 536 O O . SER A 1 68 ? -19.618 8.277 12.879 1.00 51.50 68 SER A O 1
ATOM 538 N N . PHE A 1 69 ? -18.151 7.293 14.281 1.00 57.62 69 PHE A N 1
ATOM 539 C CA . PHE A 1 69 ? -19.115 6.450 14.978 1.00 57.62 69 PHE A CA 1
ATOM 540 C C . PHE A 1 69 ? -20.030 7.274 15.903 1.00 57.62 69 PHE A C 1
ATOM 542 O O . PHE A 1 69 ? -2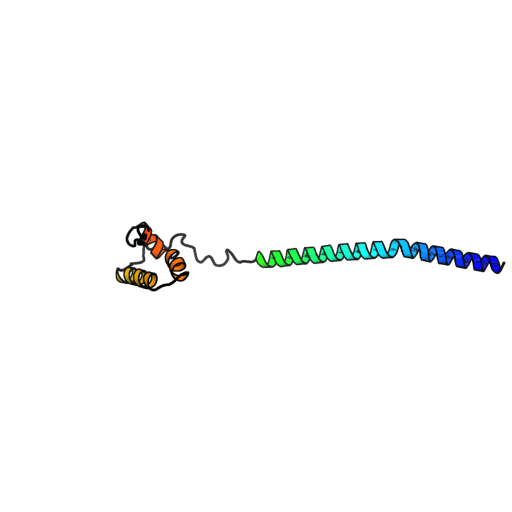0.814 6.688 16.636 1.00 57.62 69 PHE A O 1
ATOM 549 N N . ALA A 1 70 ? -19.996 8.618 15.863 1.00 55.97 70 ALA A N 1
ATOM 550 C CA . ALA A 1 70 ? -20.878 9.477 16.657 1.00 55.97 70 ALA A CA 1
ATOM 551 C C . ALA A 1 70 ? -22.371 9.149 16.474 1.00 55.97 70 ALA A C 1
ATOM 553 O O . ALA A 1 70 ? -23.172 9.503 17.332 1.00 55.97 70 ALA A O 1
ATOM 554 N N . TYR A 1 71 ? -22.735 8.459 15.385 1.00 54.47 71 TYR A N 1
ATOM 555 C CA . TYR A 1 71 ? -24.098 7.996 15.113 1.00 54.47 71 TYR A CA 1
ATOM 556 C C . TYR A 1 71 ? -24.197 6.495 14.811 1.00 54.47 71 TYR A C 1
ATOM 558 O O . TYR A 1 71 ? -25.221 6.039 14.310 1.00 54.47 71 TYR A O 1
ATOM 566 N N . THR A 1 72 ? -23.150 5.715 15.082 1.00 67.69 72 THR A N 1
ATOM 567 C CA . THR A 1 72 ? -23.187 4.260 14.910 1.00 67.69 72 THR A CA 1
ATOM 568 C C . THR A 1 72 ? -23.275 3.623 16.282 1.00 67.69 72 THR A C 1
ATOM 570 O O . THR A 1 72 ? -22.355 3.732 17.089 1.00 67.69 72 THR A O 1
ATOM 573 N N . VAL A 1 73 ? -24.394 2.959 16.549 1.00 73.44 73 VAL A N 1
ATOM 574 C CA . VAL A 1 73 ? -24.546 2.142 17.750 1.00 73.44 73 VAL A CA 1
ATOM 575 C C . VAL A 1 73 ? -23.789 0.844 17.506 1.00 73.44 73 VAL A C 1
ATOM 577 O O . VAL A 1 73 ? -24.209 0.039 16.683 1.00 73.44 73 VAL A O 1
ATOM 580 N N . ILE A 1 74 ? -22.658 0.672 18.187 1.00 75.31 74 ILE A N 1
ATOM 581 C CA . ILE A 1 74 ? -21.941 -0.603 18.232 1.00 75.31 74 ILE A CA 1
ATOM 582 C C . ILE A 1 74 ? -22.523 -1.399 19.394 1.00 75.31 74 ILE A C 1
ATOM 584 O O . ILE A 1 74 ? -22.544 -0.927 20.532 1.00 75.31 74 ILE A O 1
ATOM 588 N N . THR A 1 75 ? -23.016 -2.595 19.102 1.00 83.31 75 THR A N 1
ATOM 589 C CA . THR A 1 75 ? -23.588 -3.499 20.099 1.00 83.31 75 THR A CA 1
ATOM 590 C C . THR A 1 75 ? -22.567 -4.541 20.546 1.00 83.31 75 THR A C 1
ATOM 592 O O . THR A 1 75 ? -21.565 -4.791 19.875 1.00 83.31 75 THR A O 1
ATOM 595 N N . SER A 1 76 ? -22.830 -5.205 21.673 1.00 83.50 76 SER A N 1
ATOM 596 C CA . SER A 1 76 ? -21.985 -6.310 22.142 1.00 83.50 76 SER A CA 1
ATOM 597 C C . SER A 1 76 ? -21.910 -7.460 21.133 1.00 83.50 76 SER A C 1
ATOM 599 O O . SER A 1 76 ? -20.869 -8.100 21.032 1.00 83.50 76 SER A O 1
ATOM 601 N N . SER A 1 77 ? -22.968 -7.703 20.349 1.00 85.88 77 SER A N 1
ATOM 602 C CA . SER A 1 77 ? -22.937 -8.704 19.276 1.00 85.88 77 SER A CA 1
ATOM 603 C C . SER A 1 77 ? -21.959 -8.344 18.163 1.00 85.88 77 SER A C 1
ATOM 605 O O . SER A 1 77 ? -21.283 -9.235 17.662 1.00 85.88 77 SER A O 1
ATOM 607 N N . ASP A 1 78 ? -21.828 -7.061 17.818 1.00 84.00 78 ASP A N 1
ATOM 608 C CA . ASP A 1 78 ? -20.889 -6.618 16.780 1.00 84.00 78 ASP A CA 1
ATOM 609 C C . ASP A 1 78 ? -19.436 -6.797 17.235 1.00 84.00 78 ASP A C 1
ATOM 611 O O . ASP A 1 78 ? -18.576 -7.217 16.461 1.00 84.00 78 ASP A O 1
ATOM 615 N N . VAL A 1 79 ? -19.169 -6.517 18.516 1.00 86.56 79 VAL A N 1
ATOM 616 C CA . VAL A 1 79 ? -17.852 -6.734 19.128 1.00 86.56 79 VAL A CA 1
ATOM 617 C C . VAL A 1 79 ? -17.518 -8.225 19.173 1.00 86.56 79 VAL A C 1
ATOM 619 O O . VAL A 1 79 ? -16.424 -8.608 18.768 1.00 86.56 79 VAL A O 1
ATOM 622 N N . ASN A 1 80 ? -18.457 -9.071 19.605 1.00 89.50 80 ASN A N 1
ATOM 623 C CA . ASN A 1 80 ? -18.252 -10.520 19.644 1.00 89.50 80 ASN A CA 1
ATOM 624 C C . ASN A 1 80 ? -18.000 -11.086 18.243 1.00 89.50 80 ASN A C 1
ATOM 626 O O . ASN A 1 80 ? -17.030 -11.806 18.047 1.00 89.50 80 ASN A O 1
ATOM 630 N N . TYR A 1 81 ? -18.788 -10.669 17.250 1.00 89.88 81 TYR A N 1
ATOM 631 C CA . TYR A 1 81 ? -18.580 -11.068 15.860 1.00 89.88 81 TYR A CA 1
ATOM 632 C C . TYR A 1 81 ? -17.190 -10.675 15.340 1.00 89.88 81 TYR A C 1
ATOM 634 O O . TYR A 1 81 ? -16.533 -11.452 14.648 1.00 89.88 81 TYR A O 1
ATOM 642 N N . LEU A 1 82 ? -16.713 -9.473 15.680 1.00 89.38 82 LEU A N 1
ATOM 643 C CA . LEU A 1 82 ? -15.371 -9.033 15.309 1.00 89.38 82 LEU A CA 1
ATOM 644 C C . LEU A 1 82 ? -14.284 -9.906 15.952 1.00 89.38 82 LEU A C 1
ATOM 646 O O . LEU A 1 82 ? -13.316 -10.251 15.274 1.00 89.38 82 LEU A O 1
ATOM 650 N N . ILE A 1 83 ? -14.442 -10.248 17.233 1.00 88.50 83 ILE A N 1
ATOM 651 C C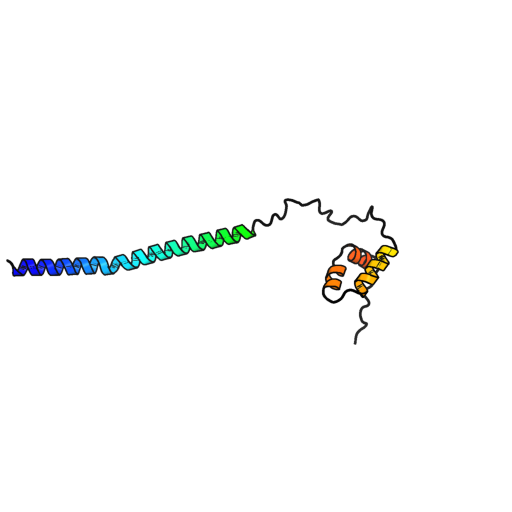A . ILE A 1 83 ? -13.514 -11.113 17.972 1.00 88.50 83 ILE A CA 1
ATOM 652 C C . ILE A 1 83 ? -13.496 -12.516 17.361 1.00 88.50 83 ILE A C 1
ATOM 654 O O . ILE A 1 83 ? -12.417 -13.032 17.073 1.00 88.50 83 ILE A O 1
ATOM 658 N N . ASP A 1 84 ? -14.665 -13.101 17.107 1.00 91.62 84 ASP A N 1
ATOM 659 C CA . ASP A 1 84 ? -14.798 -14.438 16.524 1.00 91.62 84 ASP A CA 1
ATOM 660 C C . ASP A 1 84 ? -14.149 -14.486 15.140 1.00 91.62 84 ASP A C 1
ATOM 662 O O . ASP A 1 84 ? -13.249 -15.290 14.900 1.00 91.62 84 ASP A O 1
ATOM 666 N N . ARG A 1 85 ? -14.480 -13.524 14.269 1.00 91.38 85 ARG A N 1
ATOM 667 C CA . ARG A 1 85 ? -13.871 -13.400 12.938 1.00 91.38 85 ARG A CA 1
ATOM 668 C C . ARG A 1 85 ? -12.353 -13.240 13.011 1.00 91.38 85 ARG A C 1
ATOM 670 O O . ARG A 1 85 ? -11.637 -13.807 12.192 1.00 91.38 85 ARG A O 1
ATOM 677 N N . TYR A 1 86 ? -11.844 -12.465 13.968 1.00 89.19 86 TYR A N 1
ATOM 678 C CA . TYR A 1 86 ? -10.403 -12.296 14.152 1.00 89.19 86 TYR A CA 1
ATOM 679 C C . TYR A 1 86 ? -9.721 -13.592 14.626 1.00 89.19 86 TYR A C 1
ATOM 681 O O . TYR A 1 86 ? -8.634 -13.931 14.148 1.00 89.19 86 TYR A O 1
ATOM 689 N N . ASN A 1 87 ? -10.359 -14.330 15.536 1.00 88.00 87 ASN A N 1
ATOM 690 C CA . ASN A 1 87 ? -9.849 -15.598 16.054 1.00 88.00 87 ASN A CA 1
ATOM 691 C C . ASN A 1 87 ? -9.841 -16.694 14.979 1.00 88.00 87 ASN A C 1
ATOM 693 O O . ASN A 1 87 ? -8.871 -17.451 14.891 1.00 88.00 87 ASN A O 1
ATOM 697 N N . GLU A 1 88 ? -10.875 -16.735 14.139 1.00 93.06 88 GLU A N 1
ATOM 698 C CA . GLU A 1 88 ? -11.033 -17.688 13.036 1.00 93.06 88 GLU A CA 1
ATOM 699 C C . GLU A 1 88 ? -10.158 -17.360 11.816 1.00 93.06 88 GLU A C 1
ATOM 701 O O . GLU A 1 88 ? -9.743 -18.264 11.090 1.00 93.06 88 GLU A O 1
ATOM 706 N N . ALA A 1 89 ? -9.840 -16.083 11.586 1.00 89.69 89 ALA A N 1
ATOM 707 C CA . ALA A 1 89 ? -8.988 -15.653 10.482 1.00 89.69 89 ALA A CA 1
ATOM 708 C C . ALA A 1 89 ? -7.548 -16.182 10.619 1.00 89.69 89 ALA A C 1
ATOM 710 O O . ALA A 1 89 ? -7.003 -16.263 11.721 1.00 89.69 89 ALA A O 1
ATOM 711 N N . ALA A 1 90 ? -6.887 -16.466 9.492 1.00 88.75 90 ALA A N 1
ATOM 712 C CA . ALA A 1 90 ? -5.501 -16.935 9.451 1.00 88.75 90 ALA A CA 1
ATOM 713 C C . ALA A 1 90 ? -4.586 -15.963 8.687 1.00 88.75 90 ALA A C 1
ATOM 715 O O . ALA A 1 90 ? -4.971 -15.367 7.683 1.00 88.75 90 ALA A O 1
ATOM 716 N N . GLY A 1 91 ? -3.339 -15.822 9.150 1.00 86.50 91 GLY A N 1
ATOM 717 C CA . GLY A 1 91 ? -2.282 -15.099 8.435 1.00 86.50 91 GLY A CA 1
ATOM 718 C C . GLY A 1 91 ? -2.638 -13.650 8.075 1.00 86.50 91 GLY A C 1
ATOM 719 O O . GLY A 1 91 ? -2.811 -12.809 8.957 1.00 86.50 91 GLY A O 1
ATOM 720 N N . MET A 1 92 ? -2.715 -13.364 6.771 1.00 85.69 92 MET A N 1
ATOM 721 C CA . MET A 1 92 ? -2.924 -12.015 6.227 1.00 85.69 92 MET A CA 1
ATOM 722 C C . MET A 1 92 ? -4.289 -11.427 6.601 1.00 85.69 92 MET A C 1
ATOM 724 O O . MET A 1 92 ? -4.390 -10.225 6.840 1.00 85.69 92 MET A O 1
ATOM 728 N N . ASP A 1 93 ? -5.320 -12.259 6.739 1.00 84.12 93 ASP A N 1
ATOM 729 C CA . ASP A 1 93 ? -6.664 -11.786 7.079 1.00 84.12 93 ASP A CA 1
ATOM 730 C C . ASP A 1 93 ? -6.696 -11.152 8.474 1.00 84.12 93 ASP A C 1
ATOM 732 O O . ASP A 1 93 ? -7.345 -10.128 8.680 1.00 84.12 93 ASP A O 1
ATOM 736 N N . ARG A 1 94 ? -5.898 -11.668 9.421 1.00 88.31 94 ARG A N 1
ATOM 737 C CA . ARG A 1 94 ? -5.734 -11.037 10.743 1.00 88.31 94 ARG A CA 1
ATOM 738 C C . ARG A 1 94 ? -5.101 -9.652 10.644 1.00 88.31 94 ARG A C 1
ATOM 740 O O . ARG A 1 94 ? -5.465 -8.763 11.410 1.00 88.31 94 ARG A O 1
ATOM 747 N N . ILE A 1 95 ? -4.160 -9.461 9.719 1.00 86.50 95 ILE A N 1
ATOM 748 C CA . ILE A 1 95 ? -3.507 -8.165 9.493 1.00 86.50 95 ILE A CA 1
ATOM 749 C C . ILE A 1 95 ? -4.518 -7.173 8.918 1.00 86.50 95 ILE A C 1
ATOM 751 O O . ILE A 1 95 ? -4.598 -6.044 9.398 1.00 86.50 95 ILE A O 1
ATOM 755 N N . LEU A 1 96 ? -5.331 -7.606 7.951 1.00 85.94 96 LEU A N 1
ATOM 756 C CA . LEU A 1 96 ? -6.393 -6.784 7.372 1.00 85.94 96 LEU A CA 1
ATOM 757 C C . LEU A 1 96 ? -7.443 -6.398 8.422 1.00 85.94 96 LEU A C 1
ATOM 759 O O . LEU A 1 96 ? -7.786 -5.223 8.527 1.00 85.94 96 LEU A O 1
ATOM 763 N N . ILE A 1 97 ? -7.875 -7.340 9.267 1.00 87.19 97 ILE A N 1
ATOM 764 C CA . ILE A 1 97 ? -8.827 -7.064 10.355 1.00 87.19 97 ILE A CA 1
ATOM 765 C C . ILE A 1 97 ? -8.237 -6.073 11.375 1.00 87.19 97 ILE A C 1
ATOM 767 O O . ILE A 1 97 ? -8.937 -5.162 11.810 1.00 87.19 97 ILE A O 1
ATOM 771 N N . ARG A 1 98 ? -6.941 -6.169 11.717 1.00 85.12 98 ARG A N 1
ATOM 772 C CA . ARG A 1 98 ? -6.263 -5.193 12.603 1.00 85.12 98 ARG A CA 1
ATOM 773 C C . ARG A 1 98 ? -6.193 -3.781 12.018 1.00 85.12 98 ARG A C 1
ATOM 775 O O . ARG A 1 98 ? -6.075 -2.812 12.767 1.00 85.12 98 ARG A O 1
ATOM 782 N N . GLN A 1 99 ? -6.226 -3.656 10.694 1.00 86.00 99 GLN A N 1
ATOM 783 C CA . GLN A 1 99 ? -6.245 -2.365 10.007 1.00 86.00 99 GLN A CA 1
ATOM 784 C C . GLN A 1 99 ? -7.649 -1.757 9.938 1.00 86.00 99 GLN A C 1
ATOM 786 O O . GLN A 1 99 ? -7.782 -0.573 9.624 1.00 86.00 99 GLN A O 1
ATOM 791 N N . GLU A 1 100 ? -8.698 -2.523 10.253 1.00 85.50 100 GLU A N 1
ATOM 792 C CA . GLU A 1 100 ? -10.050 -1.987 10.301 1.00 85.50 100 GLU A CA 1
ATOM 793 C C . GLU A 1 100 ? -10.184 -0.953 11.423 1.00 85.50 100 GLU A C 1
ATOM 795 O O . GLU A 1 100 ? -9.806 -1.171 12.576 1.00 85.50 100 GLU A O 1
ATOM 800 N N . TYR A 1 101 ? -10.800 0.178 11.092 1.00 81.81 101 TYR A N 1
ATOM 801 C CA . TYR A 1 101 ? -10.968 1.292 12.021 1.00 81.81 101 TYR A CA 1
ATOM 802 C C . TYR A 1 101 ? -11.722 0.895 13.305 1.00 81.81 101 TYR A C 1
ATOM 804 O O . TYR A 1 101 ? -11.399 1.385 14.384 1.00 81.81 101 TYR A O 1
ATOM 812 N N . ILE A 1 102 ? -12.700 -0.017 13.221 1.00 83.38 102 ILE A N 1
ATOM 813 C CA . ILE A 1 102 ? -13.429 -0.509 14.401 1.00 83.38 102 ILE A CA 1
ATOM 814 C C . ILE A 1 102 ? -12.515 -1.281 15.356 1.00 83.38 102 ILE A C 1
ATOM 816 O O . ILE A 1 102 ? -12.552 -1.036 16.558 1.00 83.38 102 ILE A O 1
ATOM 820 N N . TYR A 1 103 ? -11.648 -2.146 14.823 1.00 87.38 103 TYR A N 1
ATOM 821 C CA . TYR A 1 103 ? -10.681 -2.900 15.612 1.00 87.38 103 TYR A CA 1
ATOM 822 C C . TYR A 1 103 ? -9.716 -1.943 16.313 1.00 87.38 103 TYR A C 1
ATOM 824 O O . TYR A 1 103 ? -9.528 -2.026 17.523 1.00 87.38 103 TYR A O 1
ATOM 832 N N . GLN A 1 104 ? -9.166 -0.974 15.576 1.00 86.31 104 GLN A N 1
ATOM 833 C CA . GLN A 1 104 ? -8.253 0.026 16.135 1.00 86.31 104 GLN A CA 1
ATOM 834 C C . GLN A 1 104 ? -8.902 0.814 17.273 1.00 86.31 104 GLN A C 1
ATOM 836 O O . GLN A 1 104 ? -8.322 0.919 18.347 1.00 86.31 104 GLN A O 1
ATOM 841 N N . ARG A 1 105 ? -10.137 1.295 17.088 1.00 83.62 105 ARG A N 1
ATOM 842 C CA . ARG A 1 105 ? -10.862 2.025 18.136 1.00 83.62 105 ARG A CA 1
ATOM 843 C C . ARG A 1 105 ? -11.150 1.176 19.367 1.00 83.62 105 ARG A C 1
ATOM 845 O O . ARG A 1 105 ? -10.960 1.646 20.483 1.00 83.62 105 ARG A O 1
ATOM 852 N N . LEU A 1 106 ? -11.600 -0.063 19.181 1.00 84.44 106 LEU A N 1
ATOM 853 C CA . LEU A 1 106 ? -11.858 -0.969 20.300 1.00 84.44 106 LEU A CA 1
ATOM 854 C C . LEU A 1 106 ? -10.561 -1.330 21.038 1.00 84.44 106 LEU A C 1
ATOM 856 O O . LEU A 1 106 ? -10.584 -1.499 22.255 1.00 84.44 106 LEU A O 1
ATOM 860 N N . SER A 1 107 ? -9.435 -1.407 20.324 1.00 86.19 107 SER A N 1
ATOM 861 C CA . SER A 1 107 ? -8.117 -1.649 20.910 1.00 86.19 107 SER A CA 1
ATOM 862 C C . SER A 1 107 ? -7.590 -0.425 21.666 1.00 86.19 107 SER A C 1
ATOM 864 O O . SER A 1 107 ? -7.107 -0.580 22.781 1.00 86.19 107 SER A O 1
ATOM 866 N N . GLU A 1 108 ? -7.734 0.787 21.116 1.00 83.88 108 GLU A N 1
ATOM 867 C CA . GLU A 1 108 ? -7.365 2.057 21.769 1.00 83.88 108 GLU A CA 1
ATOM 868 C C . GLU A 1 108 ? -8.110 2.265 23.094 1.00 83.88 108 GLU A C 1
ATOM 870 O O . GLU A 1 108 ? -7.539 2.757 24.064 1.00 83.88 108 GLU A O 1
ATOM 875 N N . VAL A 1 109 ? -9.393 1.892 23.137 1.00 83.75 109 VAL A N 1
ATOM 876 C CA . VAL A 1 109 ? -10.239 2.004 24.337 1.00 83.75 109 VAL A CA 1
ATOM 877 C C . VAL A 1 109 ? -9.977 0.856 25.329 1.00 83.75 109 VAL A C 1
ATOM 879 O O . VAL A 1 109 ? -10.449 0.902 26.462 1.00 83.75 109 VAL A O 1
ATOM 882 N N . GLY A 1 110 ? -9.210 -0.168 24.937 1.00 81.69 110 GLY A N 1
ATOM 883 C CA . GLY A 1 110 ? -8.914 -1.334 25.774 1.00 81.69 110 GLY A CA 1
ATOM 884 C C . GLY A 1 110 ? -10.074 -2.326 25.899 1.00 81.69 110 GLY A C 1
ATOM 885 O O . GLY A 1 110 ? -10.103 -3.117 26.837 1.00 81.69 110 GLY A O 1
ATOM 886 N N . ILE A 1 111 ? -11.039 -2.291 24.973 1.00 81.88 111 ILE A N 1
ATOM 887 C CA . ILE A 1 111 ? -12.155 -3.251 24.915 1.00 81.88 111 ILE A CA 1
ATOM 888 C C . ILE A 1 111 ? -11.674 -4.590 24.350 1.00 81.88 111 ILE A C 1
ATOM 890 O O . ILE A 1 111 ? -12.084 -5.644 24.831 1.00 81.88 111 ILE A O 1
ATOM 894 N N . ILE A 1 112 ? -10.798 -4.549 23.343 1.00 82.19 112 ILE A N 1
ATOM 895 C CA . ILE A 1 112 ? -10.113 -5.735 22.823 1.00 82.19 112 ILE A CA 1
ATOM 896 C C . ILE A 1 112 ? -8.628 -5.647 23.154 1.00 82.19 112 ILE A C 1
ATOM 898 O O . ILE A 1 112 ? -7.999 -4.601 22.995 1.00 82.19 112 ILE A O 1
ATOM 902 N N . VAL A 1 113 ? -8.068 -6.762 23.610 1.00 79.94 113 VAL A N 1
ATOM 903 C CA . VAL A 1 113 ? -6.661 -6.869 23.991 1.00 79.94 113 VAL A CA 1
ATOM 904 C C . VAL A 1 113 ? -6.066 -8.023 23.205 1.00 79.94 113 VAL A C 1
ATOM 906 O O . VAL A 1 113 ? -6.599 -9.134 23.216 1.00 79.94 113 VAL A O 1
ATOM 909 N N . SER A 1 114 ? -4.972 -7.767 22.490 1.00 73.44 114 SER A N 1
ATOM 910 C CA . SER A 1 114 ? -4.178 -8.853 21.932 1.00 73.44 114 SER A CA 1
ATOM 911 C C . SER A 1 114 ? -3.507 -9.582 23.080 1.00 73.44 114 SER A C 1
ATOM 913 O O . SER A 1 114 ? -2.806 -8.957 23.871 1.00 73.44 114 SER A O 1
ATOM 915 N N . LYS A 1 115 ? -3.706 -10.896 23.153 1.00 72.69 115 LYS A N 1
ATOM 916 C CA . LYS A 1 115 ? -2.896 -11.749 24.011 1.00 72.69 115 LYS A CA 1
ATOM 917 C C . LYS A 1 115 ? -1.469 -11.674 23.464 1.00 72.69 115 LYS A C 1
ATOM 919 O O . LYS A 1 115 ? -1.192 -12.255 22.416 1.00 72.69 115 LYS A O 1
ATOM 924 N N . GLU A 1 116 ? -0.618 -10.853 24.074 1.00 62.41 116 GLU A N 1
ATOM 925 C CA . GLU A 1 116 ? 0.818 -11.050 23.923 1.00 62.41 116 GLU A CA 1
ATOM 926 C C . GLU A 1 116 ? 1.081 -12.456 24.461 1.00 62.41 116 GLU A C 1
ATOM 928 O O . GLU A 1 116 ? 0.598 -12.822 25.534 1.00 62.41 116 GLU A O 1
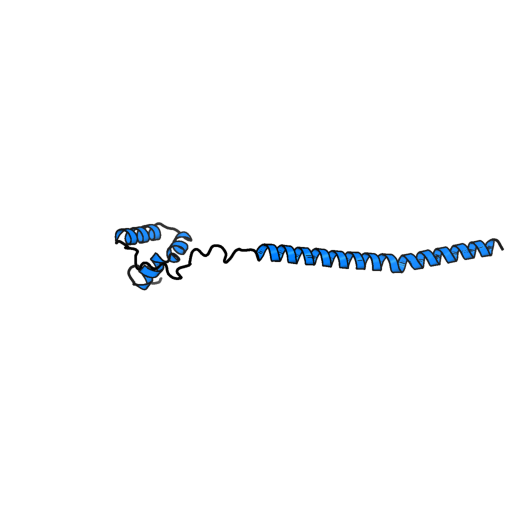ATOM 933 N N . GLU A 1 117 ? 1.709 -13.300 23.647 1.00 57.03 117 GLU A N 1
ATOM 934 C CA . GLU A 1 117 ? 2.302 -14.519 24.174 1.00 57.03 117 GLU A CA 1
ATOM 935 C C . GLU A 1 117 ? 3.400 -14.047 25.121 1.00 57.03 117 GLU A C 1
ATOM 937 O O . GLU A 1 117 ? 4.461 -13.601 24.685 1.00 57.03 117 GLU A O 1
ATOM 942 N N . ASP A 1 118 ? 3.075 -14.030 26.414 1.00 46.41 118 ASP A N 1
ATOM 943 C CA . ASP A 1 118 ? 4.041 -13.885 27.491 1.00 46.41 118 ASP A CA 1
ATOM 944 C C . ASP A 1 118 ? 5.196 -14.848 27.180 1.00 46.41 118 ASP A C 1
ATOM 946 O O . ASP A 1 118 ? 4.977 -16.052 27.045 1.00 46.41 118 ASP A O 1
ATOM 950 N N . GLY A 1 119 ? 6.379 -14.280 26.941 1.00 49.66 119 GLY A N 1
ATOM 951 C CA . GLY A 1 119 ? 7.443 -14.912 26.168 1.00 49.66 119 GLY A CA 1
ATOM 952 C C . GLY A 1 119 ? 7.865 -16.320 26.594 1.00 49.66 119 GLY A C 1
ATOM 953 O O . GLY A 1 119 ? 7.953 -16.638 27.782 1.00 49.66 119 GLY A O 1
ATOM 954 N N . GLU A 1 120 ? 8.236 -17.101 25.579 1.00 36.66 120 GLU A N 1
ATOM 955 C CA . GLU A 1 120 ? 9.280 -18.128 25.659 1.00 36.66 120 GLU A CA 1
ATOM 956 C C . GLU A 1 120 ? 10.567 -17.615 24.998 1.00 36.66 120 GLU A C 1
ATOM 958 O O . GLU A 1 120 ? 10.478 -16.997 23.909 1.00 36.66 120 GLU A O 1
#